Protein AF-A0AAW7AJK4-F1 (afdb_monomer_lite)

Radius of gyration: 13.33 Å; chains: 1; bounding box: 30×20×36 Å

Organism: NCBI:txid246432

Foldseek 3Di:
DDDDPVLCVDPPDDDDLVNLVVVLVVLLVVLVPPPVDDPVVSVVVSVVSCCVSVVPD

Secondary structure (DSSP, 8-state):
----GGGGGSTT----HHHHHHHHHHHHHHHHH-TTS-HHHHHHHHHHHHHHH-TT-

Structure (mmCIF, N/CA/C/O backbone):
data_AF-A0AAW7AJK4-F1
#
_entry.id   AF-A0AAW7AJK4-F1
#
loop_
_atom_site.group_PDB
_atom_site.id
_atom_site.type_symbol
_atom_site.label_atom_id
_atom_site.label_alt_id
_atom_site.label_comp_id
_atom_site.label_asym_id
_atom_site.label_entity_id
_atom_site.label_seq_id
_atom_site.pdbx_PDB_ins_code
_atom_site.Cartn_x
_atom_site.Cartn_y
_atom_site.Cartn_z
_atom_site.occupancy
_atom_site.B_iso_or_equiv
_atom_site.auth_seq_id
_atom_site.auth_comp_id
_atom_site.auth_asym_id
_atom_site.auth_atom_id
_atom_site.pdbx_PDB_model_num
ATOM 1 N N . MET A 1 1 ? -0.159 11.928 -21.179 1.00 49.81 1 MET A N 1
ATOM 2 C CA . MET A 1 1 ? 0.112 10.493 -20.960 1.00 49.81 1 MET A CA 1
ATOM 3 C C . MET A 1 1 ? -1.041 9.953 -20.124 1.00 49.81 1 MET A C 1
ATOM 5 O O . MET A 1 1 ? -1.309 10.5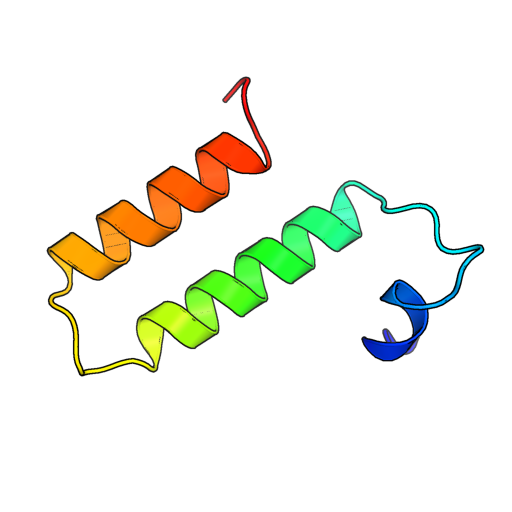39 -19.084 1.00 49.81 1 MET A O 1
ATOM 9 N N . LYS A 1 2 ? -1.816 8.978 -20.616 1.00 52.75 2 LYS A N 1
ATOM 10 C CA . LYS A 1 2 ? -2.878 8.335 -19.821 1.00 52.75 2 LYS A CA 1
ATOM 11 C C . LYS A 1 2 ? -2.231 7.141 -19.129 1.00 52.75 2 LYS A C 1
ATOM 13 O O . LYS A 1 2 ? -1.781 6.241 -19.821 1.00 52.75 2 LYS A O 1
ATOM 18 N N . TRP A 1 3 ? -2.110 7.195 -17.811 1.00 50.81 3 TRP A N 1
ATOM 19 C CA . TRP A 1 3 ? -1.607 6.082 -17.012 1.00 50.81 3 TRP A CA 1
ATOM 20 C C . TRP A 1 3 ? -2.720 5.024 -16.926 1.00 50.81 3 TRP A C 1
ATOM 22 O O . TRP A 1 3 ? -3.807 5.332 -16.435 1.00 50.81 3 TRP A O 1
ATOM 32 N N . ASP A 1 4 ? -2.491 3.831 -17.482 1.00 60.44 4 ASP A N 1
ATOM 33 C CA . ASP A 1 4 ? -3.431 2.702 -17.469 1.00 60.44 4 ASP A CA 1
ATOM 34 C C . ASP A 1 4 ? -2.868 1.598 -16.568 1.00 60.44 4 ASP A C 1
ATOM 36 O O . ASP A 1 4 ? -1.808 1.039 -16.837 1.00 60.44 4 ASP A O 1
ATOM 40 N N . 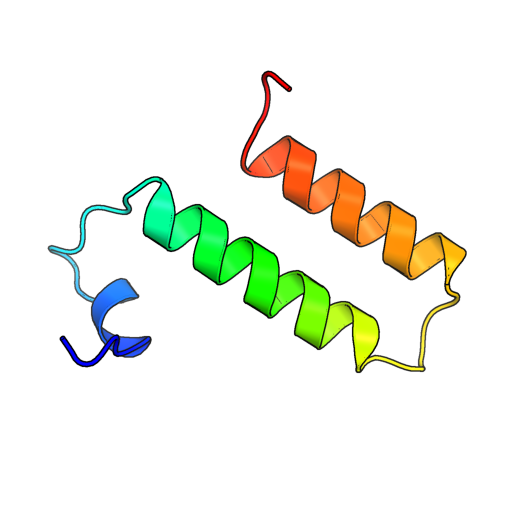PHE A 1 5 ? -3.585 1.266 -15.493 1.00 60.03 5 PHE A N 1
ATOM 41 C CA . PHE A 1 5 ? -3.187 0.230 -14.534 1.00 60.03 5 PHE A CA 1
ATOM 42 C C . PHE A 1 5 ? -2.961 -1.140 -15.199 1.00 60.03 5 PHE A C 1
ATOM 44 O O . PHE A 1 5 ? -2.152 -1.938 -14.725 1.00 60.03 5 PHE A O 1
ATOM 51 N N . ASN A 1 6 ? -3.635 -1.408 -16.324 1.00 62.88 6 ASN A N 1
ATOM 52 C CA . ASN A 1 6 ? -3.485 -2.657 -17.067 1.00 62.88 6 ASN A CA 1
ATOM 53 C C . ASN A 1 6 ? -2.127 -2.781 -17.770 1.00 62.88 6 ASN A C 1
ATOM 55 O O . ASN A 1 6 ? -1.713 -3.898 -18.089 1.00 62.88 6 ASN A O 1
ATOM 59 N N . ASP A 1 7 ? -1.412 -1.672 -17.985 1.00 64.00 7 ASP A N 1
ATOM 60 C CA . ASP A 1 7 ? -0.071 -1.711 -18.571 1.00 64.00 7 ASP A CA 1
ATOM 61 C C . ASP A 1 7 ? 0.924 -2.430 -17.655 1.00 64.00 7 ASP A C 1
ATOM 63 O O . ASP A 1 7 ? 1.800 -3.133 -18.155 1.00 64.00 7 ASP A O 1
ATOM 67 N N . ARG A 1 8 ? 0.717 -2.379 -16.332 1.00 57.06 8 ARG A N 1
ATOM 68 C CA . ARG A 1 8 ? 1.573 -3.037 -15.333 1.00 57.06 8 ARG A CA 1
ATOM 69 C C . ARG A 1 8 ? 1.536 -4.568 -15.391 1.00 57.06 8 ARG A C 1
ATOM 71 O O . ARG A 1 8 ? 2.474 -5.219 -14.945 1.00 57.06 8 ARG A O 1
ATOM 78 N N . PHE A 1 9 ? 0.473 -5.152 -15.947 1.00 64.44 9 PHE A N 1
ATOM 79 C CA . PHE A 1 9 ? 0.341 -6.607 -16.116 1.00 64.44 9 PHE A CA 1
ATOM 80 C C . PHE A 1 9 ? 0.881 -7.104 -17.460 1.00 64.44 9 PHE A C 1
ATOM 82 O O . PHE A 1 9 ? 0.828 -8.304 -17.741 1.00 64.44 9 PHE A O 1
ATOM 89 N N . LYS A 1 10 ? 1.397 -6.208 -18.313 1.00 72.62 10 LYS A N 1
ATOM 90 C CA . LYS A 1 10 ? 2.019 -6.613 -19.572 1.00 72.62 10 LYS A CA 1
ATOM 91 C C . LYS A 1 10 ? 3.389 -7.243 -19.290 1.00 72.62 10 LYS A C 1
ATOM 93 O O . LYS A 1 10 ? 4.170 -6.674 -18.532 1.00 72.62 10 LYS A O 1
ATOM 98 N N . PRO A 1 11 ? 3.744 -8.357 -19.956 1.00 59.97 11 PRO A N 1
ATOM 99 C CA . PRO A 1 11 ? 5.018 -9.051 -19.733 1.00 59.97 11 PRO A CA 1
ATOM 100 C C . PRO A 1 11 ? 6.267 -8.192 -19.982 1.00 59.97 11 PRO A C 1
ATOM 102 O O . PRO A 1 11 ? 7.342 -8.504 -19.485 1.00 59.97 11 PRO A O 1
ATOM 105 N N . SER A 1 12 ? 6.134 -7.131 -20.780 1.00 68.69 12 SER A N 1
ATOM 106 C CA . SER A 1 12 ? 7.211 -6.207 -21.145 1.00 68.69 12 SER A CA 1
ATOM 107 C C . SER A 1 12 ? 7.287 -4.965 -20.253 1.00 68.69 12 SER A C 1
ATOM 109 O O . SER A 1 12 ? 8.073 -4.065 -20.545 1.00 68.69 12 SER A O 1
ATOM 111 N N . TYR A 1 13 ? 6.439 -4.858 -19.228 1.00 66.75 13 TYR A N 1
ATOM 112 C CA . TYR A 1 13 ? 6.424 -3.694 -18.354 1.00 66.75 13 TYR A CA 1
ATOM 113 C C . TYR A 1 13 ? 7.574 -3.786 -17.352 1.00 66.75 13 TYR A C 1
ATOM 115 O O . TYR A 1 13 ? 7.575 -4.636 -16.463 1.00 66.75 13 TYR A O 1
ATOM 123 N N . SER A 1 14 ? 8.571 -2.917 -17.504 1.00 70.44 14 SER A N 1
ATOM 124 C CA . SER A 1 14 ? 9.601 -2.744 -16.485 1.00 70.44 14 SER A CA 1
ATOM 125 C C . SER A 1 14 ? 9.058 -1.796 -15.428 1.00 70.44 14 SER A C 1
ATOM 127 O O . SER A 1 14 ? 8.870 -0.617 -15.714 1.00 70.44 14 SER A O 1
ATOM 129 N N . THR A 1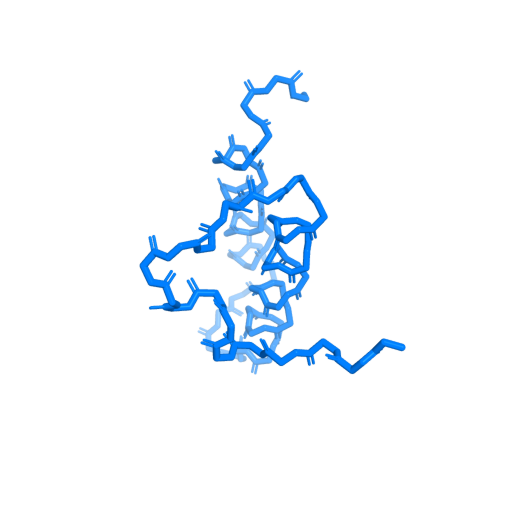 15 ? 8.826 -2.296 -14.218 1.00 71.50 15 THR A N 1
ATOM 130 C CA . THR A 1 15 ? 8.455 -1.459 -13.073 1.00 71.50 15 THR A CA 1
ATOM 131 C C . THR A 1 15 ? 9.505 -0.380 -12.841 1.00 71.50 15 THR A C 1
ATOM 133 O O . THR A 1 15 ? 10.696 -0.667 -12.704 1.00 71.50 15 THR A O 1
ATOM 136 N N . THR A 1 16 ? 9.052 0.869 -12.830 1.00 78.12 16 THR A N 1
ATOM 137 C CA . THR A 1 16 ? 9.853 2.036 -12.470 1.00 78.12 16 THR A CA 1
ATOM 138 C C . THR A 1 16 ? 9.604 2.429 -11.015 1.00 78.12 16 THR A C 1
ATOM 140 O O . THR A 1 16 ? 8.604 2.049 -10.409 1.00 78.12 16 THR A O 1
ATOM 143 N N . GLN A 1 17 ? 10.482 3.263 -10.456 1.00 74.88 17 GLN A N 1
ATOM 144 C CA . GLN A 1 17 ? 10.289 3.829 -9.117 1.00 74.88 17 GLN A CA 1
ATOM 145 C C . GLN A 1 17 ? 8.994 4.662 -9.009 1.00 74.88 17 GLN A C 1
ATOM 147 O O . GLN A 1 17 ? 8.410 4.758 -7.929 1.00 74.88 17 GLN A O 1
ATOM 152 N N . GLU A 1 18 ? 8.535 5.252 -10.117 1.00 78.06 18 GLU A N 1
ATOM 153 C CA . GLU A 1 18 ? 7.264 5.981 -10.182 1.00 78.06 18 GLU A CA 1
ATOM 154 C C . GLU A 1 18 ? 6.065 5.029 -10.110 1.00 78.06 18 GLU A C 1
ATOM 156 O O . GLU A 1 18 ? 5.091 5.330 -9.422 1.00 78.06 18 GLU A O 1
ATOM 161 N N . ASP A 1 19 ? 6.146 3.854 -10.742 1.00 77.88 19 ASP A N 1
ATOM 162 C CA . ASP A 1 19 ? 5.094 2.833 -10.656 1.00 77.88 19 ASP A CA 1
ATOM 163 C C . ASP A 1 19 ? 4.930 2.305 -9.236 1.00 77.88 19 ASP A C 1
ATOM 165 O O . ASP A 1 19 ? 3.807 2.142 -8.756 1.00 77.88 19 ASP A O 1
ATOM 169 N N . ASP A 1 20 ? 6.050 2.078 -8.555 1.00 78.38 20 ASP A N 1
ATOM 170 C CA . ASP A 1 20 ? 6.063 1.629 -7.167 1.00 78.38 20 ASP A CA 1
ATOM 171 C C . ASP A 1 20 ? 5.511 2.711 -6.225 1.00 78.38 20 ASP A C 1
ATOM 173 O O . ASP A 1 20 ? 4.778 2.412 -5.279 1.00 78.38 20 ASP A O 1
ATOM 177 N N . PHE A 1 21 ? 5.782 3.988 -6.516 1.00 81.44 21 PHE A N 1
ATOM 178 C CA . PHE A 1 21 ? 5.196 5.111 -5.785 1.00 81.44 21 PHE A CA 1
ATOM 179 C C . PHE A 1 21 ? 3.681 5.231 -6.015 1.00 81.44 21 PHE A C 1
ATOM 181 O O . PHE A 1 21 ? 2.923 5.458 -5.070 1.00 81.44 21 PHE A O 1
ATOM 188 N N . ILE A 1 22 ? 3.207 5.048 -7.251 1.00 82.62 22 ILE A N 1
ATOM 189 C CA . ILE A 1 22 ? 1.770 5.073 -7.550 1.00 82.62 22 ILE A CA 1
ATOM 190 C C . ILE A 1 22 ? 1.062 3.883 -6.888 1.00 82.62 22 ILE A C 1
ATOM 192 O O . ILE A 1 22 ? 0.001 4.066 -6.287 1.00 82.62 22 ILE A O 1
ATOM 196 N N . GLU A 1 23 ? 1.649 2.683 -6.923 1.00 82.38 23 GLU A N 1
ATOM 197 C CA . GLU A 1 23 ? 1.123 1.519 -6.201 1.00 82.38 23 GLU A CA 1
ATOM 198 C C . GLU A 1 23 ? 1.036 1.788 -4.694 1.00 82.38 23 GLU A C 1
ATOM 200 O O . GLU A 1 23 ? 0.000 1.526 -4.078 1.00 82.38 23 GLU A O 1
ATOM 205 N N . PHE A 1 24 ? 2.080 2.376 -4.106 1.00 84.50 24 PHE A N 1
ATOM 206 C CA . PHE A 1 24 ? 2.093 2.776 -2.702 1.00 84.50 24 PHE A CA 1
ATOM 207 C C . PHE A 1 24 ? 0.907 3.689 -2.344 1.00 84.50 24 PHE A C 1
ATOM 209 O O . PHE A 1 24 ? 0.199 3.434 -1.365 1.00 84.50 24 PHE A O 1
ATOM 216 N N . LEU A 1 25 ? 0.629 4.710 -3.163 1.00 84.38 25 LEU A N 1
ATOM 217 C CA . LEU A 1 25 ? -0.510 5.612 -2.957 1.00 84.38 25 LEU A CA 1
ATOM 218 C C . LEU A 1 25 ? -1.865 4.896 -3.071 1.00 84.38 25 LEU A C 1
ATOM 220 O O . LEU A 1 25 ? -2.784 5.182 -2.296 1.00 84.38 25 LEU A O 1
ATOM 224 N N . LEU A 1 26 ? -2.002 3.955 -4.009 1.00 86.00 26 LEU A N 1
ATOM 225 C CA . LEU A 1 26 ? -3.223 3.160 -4.168 1.00 86.00 26 LEU A CA 1
ATOM 226 C C . LEU A 1 26 ? -3.473 2.260 -2.951 1.00 86.00 26 LEU A C 1
ATOM 228 O O . LEU A 1 26 ? -4.602 2.198 -2.461 1.00 86.00 26 LEU A O 1
ATOM 232 N N . VAL A 1 27 ? -2.423 1.637 -2.415 1.00 84.62 27 VAL A N 1
ATOM 233 C CA . VAL A 1 27 ? -2.506 0.815 -1.201 1.00 84.62 27 VAL A CA 1
ATOM 234 C C . VAL A 1 27 ? -2.877 1.658 0.019 1.00 84.62 27 VAL A C 1
ATOM 236 O O . VAL A 1 27 ? -3.749 1.252 0.789 1.00 84.62 27 VAL A O 1
ATOM 239 N N . ILE A 1 28 ? -2.306 2.861 0.179 1.00 85.88 28 ILE A N 1
ATOM 240 C CA . ILE A 1 28 ? -2.723 3.798 1.239 1.00 85.88 28 ILE A CA 1
ATOM 241 C C . ILE A 1 28 ? -4.211 4.120 1.119 1.00 85.88 28 ILE A C 1
ATOM 243 O O . ILE A 1 28 ? -4.934 4.067 2.116 1.00 85.88 28 ILE A O 1
ATOM 247 N N . LYS A 1 29 ? -4.682 4.443 -0.091 1.00 87.25 29 LYS A N 1
ATOM 248 C CA . LYS A 1 29 ? -6.091 4.763 -0.334 1.00 87.25 29 LYS A CA 1
ATOM 249 C C . LYS A 1 29 ? -6.996 3.592 0.049 1.00 87.25 29 LYS A C 1
ATOM 251 O O . LYS A 1 29 ? -7.993 3.804 0.732 1.00 87.25 29 LYS A O 1
ATOM 256 N N . GLU A 1 30 ? -6.656 2.368 -0.348 1.00 87.56 30 GLU A N 1
ATOM 257 C CA . GLU A 1 30 ? -7.443 1.180 -0.003 1.00 87.56 30 GLU A CA 1
ATOM 258 C C . GLU A 1 30 ? -7.468 0.930 1.514 1.00 87.56 30 GLU A C 1
ATOM 260 O O . GLU A 1 30 ? -8.529 0.673 2.083 1.00 87.56 30 GLU A O 1
ATOM 265 N N . ILE A 1 31 ? -6.320 1.059 2.187 1.00 86.06 31 ILE A N 1
ATOM 266 C CA . ILE A 1 31 ? -6.213 0.927 3.647 1.00 86.06 31 ILE A CA 1
ATOM 267 C C . ILE A 1 31 ? -7.062 1.985 4.356 1.00 86.06 31 ILE A C 1
AT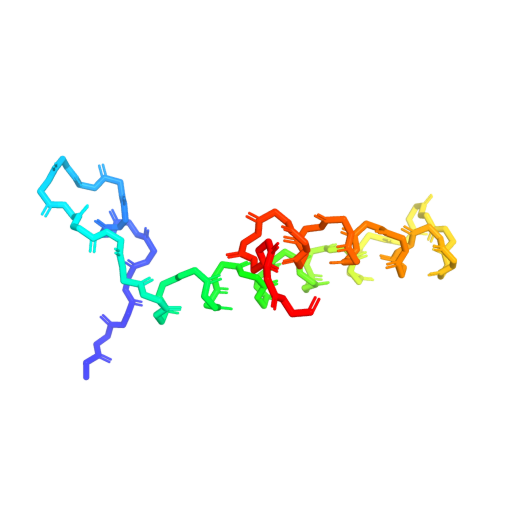OM 269 O O . ILE A 1 31 ? -7.741 1.671 5.332 1.00 86.06 31 ILE A O 1
ATOM 273 N N . HIS A 1 32 ? -7.043 3.226 3.869 1.00 83.12 32 HIS A N 1
ATOM 274 C CA . HIS A 1 32 ? -7.818 4.315 4.449 1.00 83.12 32 HIS A CA 1
ATOM 275 C C . HIS A 1 32 ? -9.328 4.085 4.304 1.00 83.12 32 HIS A C 1
ATOM 277 O O . HIS A 1 32 ? -10.064 4.291 5.268 1.00 83.12 32 HIS A O 1
ATOM 283 N N . LEU A 1 33 ? -9.769 3.606 3.134 1.0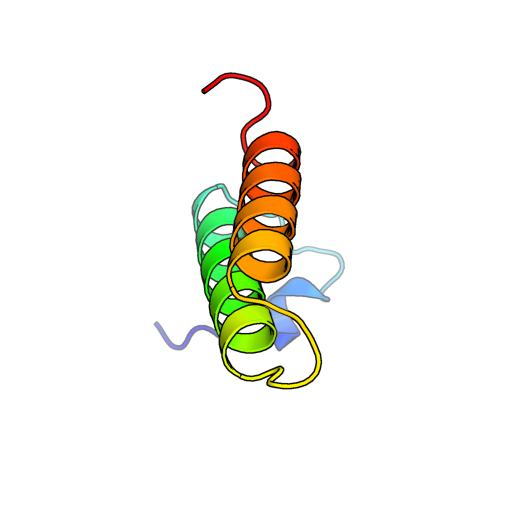0 85.25 33 LEU A N 1
ATOM 284 C CA . LEU A 1 33 ? -11.174 3.297 2.846 1.00 85.25 33 LEU A CA 1
ATOM 285 C C . LEU A 1 33 ? -11.698 2.072 3.618 1.00 85.25 33 LEU A C 1
ATOM 287 O O . LEU A 1 33 ? -12.907 1.946 3.815 1.00 85.25 33 LEU A O 1
ATOM 291 N N . LYS A 1 34 ? -10.817 1.174 4.078 1.00 82.25 34 LYS A N 1
ATOM 292 C CA . LYS A 1 34 ? -11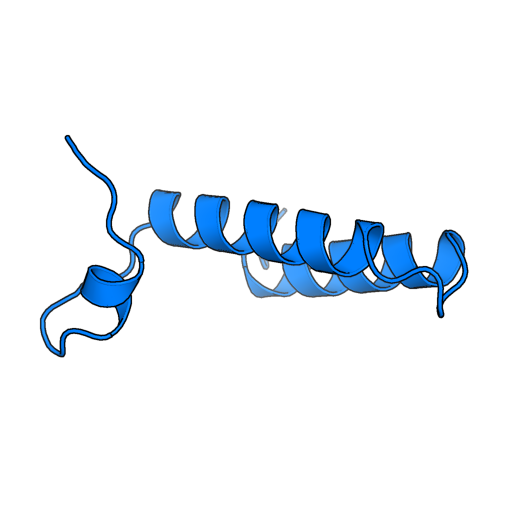.195 0.053 4.948 1.00 82.25 34 LYS A CA 1
ATOM 293 C C . LYS A 1 34 ? -11.436 0.540 6.378 1.00 82.25 34 LYS A C 1
ATOM 295 O O . LYS A 1 34 ? -10.512 0.667 7.177 1.00 82.25 34 LYS A O 1
ATOM 300 N N . ASN A 1 35 ? -12.706 0.736 6.724 1.00 78.31 35 ASN A N 1
ATOM 301 C CA . ASN A 1 35 ? -13.144 1.115 8.077 1.00 78.31 35 ASN A CA 1
ATOM 302 C C . ASN A 1 35 ? -13.150 -0.047 9.089 1.00 78.31 35 ASN A C 1
ATOM 304 O O . ASN A 1 35 ? -13.490 0.148 10.249 1.00 78.31 35 ASN A O 1
ATOM 308 N N . GLU A 1 36 ? -12.767 -1.251 8.662 1.00 86.44 36 GLU A N 1
ATOM 309 C CA . GLU A 1 36 ? -12.756 -2.470 9.485 1.00 86.44 36 GLU A CA 1
ATOM 310 C C . GLU A 1 36 ? -11.547 -2.566 10.428 1.00 86.44 36 GLU A C 1
ATOM 312 O O . GLU A 1 36 ? -11.474 -3.471 11.257 1.00 86.44 36 GLU A O 1
ATOM 317 N N . ILE A 1 37 ? -10.577 -1.662 10.286 1.00 85.94 37 ILE A N 1
ATOM 318 C CA . ILE A 1 37 ? -9.335 -1.659 11.061 1.00 85.94 37 ILE A CA 1
ATOM 319 C C . ILE A 1 37 ? -9.123 -0.313 11.746 1.00 85.94 37 ILE A C 1
ATOM 321 O O . ILE A 1 37 ? -9.505 0.734 11.219 1.00 85.94 37 ILE A O 1
ATOM 325 N N . SER A 1 38 ? -8.490 -0.344 12.920 1.00 90.31 38 SER A N 1
ATOM 326 C CA . SER A 1 38 ? -8.179 0.873 13.671 1.00 90.31 38 SER A CA 1
ATOM 327 C C . SER A 1 38 ? -7.146 1.733 12.942 1.00 90.31 38 SER A C 1
ATOM 329 O O . SER A 1 38 ? -6.347 1.236 12.145 1.00 90.31 38 SER A O 1
ATOM 331 N N . GLU A 1 39 ? -7.109 3.029 13.249 1.00 86.94 39 GLU A N 1
ATOM 332 C CA . GLU A 1 39 ? -6.106 3.947 12.690 1.00 86.94 39 GLU A CA 1
ATOM 333 C C . GLU A 1 39 ? -4.665 3.484 12.980 1.00 86.94 39 GLU A C 1
ATOM 335 O O . GLU A 1 39 ? -3.801 3.545 12.109 1.00 86.94 39 GLU A O 1
ATOM 340 N N . GLU A 1 40 ? -4.406 2.901 14.153 1.00 89.94 40 GLU A N 1
ATOM 341 C CA . GLU A 1 40 ? -3.101 2.315 14.490 1.00 89.94 40 GLU A CA 1
ATOM 342 C C . GLU A 1 40 ? -2.734 1.140 13.570 1.00 89.94 40 GLU A C 1
ATOM 344 O O . GLU A 1 40 ? -1.595 1.030 13.104 1.00 89.94 40 GLU A O 1
ATOM 349 N N . GLN A 1 41 ? -3.704 0.277 13.253 1.00 88.75 41 GLN A N 1
ATOM 350 C CA . GLN A 1 41 ? -3.515 -0.827 12.312 1.00 88.75 41 GLN A CA 1
ATOM 351 C C . GLN A 1 41 ? -3.305 -0.322 10.880 1.00 88.75 41 GLN A C 1
ATOM 353 O O . GLN A 1 41 ? -2.484 -0.890 10.154 1.00 88.75 41 GLN A O 1
ATOM 358 N N . LYS A 1 42 ? -4.000 0.751 10.477 1.00 87.81 42 LYS A N 1
ATOM 359 C CA . LYS A 1 42 ? -3.786 1.414 9.182 1.00 87.81 42 LYS A CA 1
ATOM 360 C C . LYS A 1 42 ? -2.358 1.944 9.079 1.00 87.81 42 LYS A C 1
ATOM 362 O O . LYS A 1 42 ? -1.654 1.601 8.132 1.00 87.81 42 LYS A O 1
ATOM 367 N N . ILE A 1 43 ? -1.896 2.688 10.086 1.00 88.12 43 ILE A N 1
ATOM 368 C CA . ILE A 1 43 ? -0.533 3.238 10.141 1.00 88.12 43 ILE A CA 1
ATOM 369 C C . ILE A 1 43 ? 0.511 2.121 10.063 1.00 88.12 43 ILE A C 1
ATOM 371 O O . ILE A 1 43 ? 1.474 2.239 9.304 1.00 88.12 43 ILE A O 1
ATOM 375 N N . LYS A 1 44 ? 0.321 1.023 10.807 1.00 90.31 44 LYS A N 1
ATOM 376 C CA . LYS A 1 44 ? 1.234 -0.127 10.757 1.00 90.31 44 LYS A CA 1
ATOM 377 C C . LYS A 1 44 ? 1.326 -0.713 9.345 1.00 90.31 44 LYS A C 1
ATOM 379 O O . LYS A 1 44 ? 2.427 -0.854 8.827 1.00 90.31 44 LYS A O 1
ATOM 384 N N . LYS A 1 45 ? 0.187 -0.979 8.694 1.00 88.00 45 LYS A N 1
ATOM 385 C CA . LYS A 1 45 ? 0.158 -1.532 7.328 1.00 88.00 45 LYS A CA 1
ATOM 386 C C . LYS A 1 45 ? 0.826 -0.612 6.304 1.00 88.00 45 LYS A C 1
ATOM 388 O O . LYS A 1 45 ? 1.534 -1.102 5.430 1.00 88.00 45 LYS A O 1
ATOM 393 N N . VAL A 1 46 ? 0.633 0.704 6.421 1.00 87.56 46 VAL A N 1
ATOM 394 C CA . VAL A 1 46 ? 1.296 1.683 5.545 1.00 87.56 46 VAL A CA 1
ATOM 395 C C . VAL A 1 46 ? 2.812 1.653 5.737 1.00 87.56 46 VAL A C 1
ATOM 397 O O . VAL A 1 46 ? 3.542 1.617 4.750 1.00 87.56 46 VAL A O 1
ATOM 400 N N . LYS A 1 47 ? 3.298 1.609 6.985 1.00 86.50 47 LYS A N 1
ATOM 401 C CA . LYS A 1 47 ? 4.737 1.507 7.283 1.00 86.50 47 LYS A CA 1
ATOM 402 C C . LYS A 1 47 ? 5.349 0.209 6.758 1.00 86.50 47 LYS A C 1
ATOM 404 O O . LYS A 1 47 ? 6.405 0.248 6.137 1.00 86.50 47 LYS A O 1
ATOM 409 N N . ASP A 1 48 ? 4.675 -0.921 6.961 1.00 87.56 48 ASP A N 1
ATOM 410 C CA . ASP A 1 48 ? 5.144 -2.223 6.477 1.00 87.56 48 ASP A CA 1
ATOM 411 C C . ASP A 1 48 ? 5.273 -2.229 4.943 1.00 87.56 48 ASP A C 1
ATOM 413 O O . ASP A 1 48 ? 6.255 -2.729 4.392 1.00 87.56 48 ASP A O 1
ATOM 417 N N . TYR A 1 49 ? 4.311 -1.618 4.244 1.00 84.25 49 TYR A N 1
ATOM 418 C CA . TYR A 1 49 ? 4.334 -1.506 2.787 1.00 84.25 49 TYR A CA 1
ATOM 419 C C . TYR A 1 49 ? 5.402 -0.514 2.291 1.00 84.25 49 TYR A C 1
ATOM 421 O O . TYR A 1 49 ? 6.114 -0.813 1.333 1.00 84.25 49 TYR A O 1
ATOM 429 N N . ALA A 1 50 ? 5.585 0.615 2.987 1.00 83.19 50 ALA A N 1
ATOM 430 C CA . ALA A 1 50 ? 6.661 1.568 2.708 1.00 83.19 50 ALA A CA 1
ATOM 431 C C . ALA A 1 50 ? 8.040 0.905 2.820 1.00 83.19 50 ALA A C 1
ATOM 433 O O . ALA A 1 50 ? 8.848 1.038 1.911 1.00 83.19 50 ALA A O 1
ATOM 434 N N . ASN A 1 51 ? 8.282 0.126 3.878 1.00 84.38 51 ASN A N 1
ATOM 435 C CA . ASN A 1 51 ? 9.549 -0.584 4.083 1.00 84.38 51 ASN A CA 1
ATOM 436 C C . ASN A 1 51 ? 9.803 -1.670 3.027 1.00 84.38 51 ASN A C 1
ATOM 438 O O . ASN A 1 51 ? 10.951 -1.952 2.694 1.00 84.38 51 ASN A O 1
ATOM 442 N N . LYS A 1 52 ? 8.743 -2.289 2.491 1.00 80.44 52 LYS A N 1
ATOM 443 C CA . LYS A 1 52 ? 8.857 -3.273 1.406 1.00 80.44 52 LYS A CA 1
ATOM 444 C C . LYS A 1 52 ? 9.319 -2.622 0.101 1.00 80.44 52 LYS A C 1
ATOM 446 O O . LYS A 1 52 ? 10.157 -3.192 -0.591 1.00 80.44 52 LYS A O 1
ATOM 451 N N . ILE A 1 53 ? 8.752 -1.465 -0.235 1.00 74.62 53 ILE A N 1
ATOM 452 C CA . ILE A 1 53 ? 9.056 -0.746 -1.480 1.00 74.62 53 ILE A CA 1
ATOM 453 C C . ILE A 1 53 ? 10.350 0.073 -1.351 1.00 74.62 53 ILE A C 1
ATOM 455 O O . ILE A 1 53 ? 11.127 0.172 -2.297 1.00 74.62 53 ILE A O 1
ATOM 459 N N . TYR A 1 54 ? 10.634 0.592 -0.157 1.00 74.12 54 TYR A N 1
ATOM 460 C CA . TYR A 1 54 ? 11.802 1.412 0.151 1.00 74.12 54 TYR A CA 1
ATOM 461 C C . TYR A 1 54 ? 12.597 0.825 1.330 1.00 74.12 54 TYR A C 1
ATOM 463 O O . TYR A 1 54 ? 12.624 1.411 2.410 1.00 74.12 54 TYR A O 1
ATOM 471 N N . PRO A 1 55 ? 13.310 -0.302 1.148 1.00 66.81 55 PRO A N 1
ATOM 472 C CA . PRO A 1 55 ? 14.029 -0.993 2.228 1.00 66.81 55 PRO A CA 1
ATOM 473 C C . PRO A 1 55 ? 15.244 -0.230 2.799 1.00 66.81 55 PRO A C 1
ATOM 475 O O . PRO A 1 55 ? 16.009 -0.791 3.580 1.00 66.81 55 PRO A O 1
ATOM 478 N N . ARG A 1 56 ? 15.472 1.023 2.383 1.00 55.97 56 ARG A N 1
ATOM 479 C CA . ARG A 1 56 ? 16.640 1.849 2.738 1.00 55.97 56 ARG A CA 1
ATOM 480 C C . ARG A 1 56 ? 16.301 3.278 3.194 1.00 55.97 56 ARG A C 1
ATOM 482 O O . ARG A 1 56 ? 17.225 4.086 3.277 1.00 55.97 56 ARG A O 1
ATOM 489 N N . LEU A 1 57 ? 15.030 3.603 3.444 1.00 49.69 57 LEU A N 1
ATOM 490 C CA . LEU A 1 57 ? 14.655 4.879 4.074 1.00 49.69 57 LEU A CA 1
ATOM 491 C C . LEU A 1 57 ? 14.733 4.794 5.601 1.00 49.69 57 LEU A C 1
ATOM 493 O O . LEU A 1 57 ? 14.361 3.734 6.149 1.00 49.69 57 LEU A O 1
#

pLDDT: mean 76.82, std 11.83, range [49.69, 90.31]

Sequence (57 aa):
MKWDFNDRFKPSYSTTQEDDFIEFLLVIKEIHLKNEISEEQKIKKVKDYANKIYPRL